Protein AF-A0AAE7A111-F1 (afdb_monomer_lite)

Radius of gyration: 19.48 Å; chains: 1; bounding box: 40×18×67 Å

Secondary structure (DSSP, 8-state):
--HHHHHHHH----HHHHHHGGGGTPPPPEEESPPPTTS---EEE--HHHHHHHHHHHHHS---------------

pLDDT: mean 85.91, std 13.89, range [50.88, 97.38]

Sequence (76 aa):
MSAAEVLAITGYKRVPTLYDLIQHGFPAPVCVGPRRANGSAGKAMWVRSEVMAFLEAKIAEPRPLARKRSVIEQPA

Foldseek 3Di:
DALVVLCVVVVPDDSVVQVVCVVVVRDFWDFDDDQDPVRHTHGTDDDPVRSVVVVVVVVPPDDPPPDPPPDPPDDD

Structure (mmCIF, N/CA/C/O backbone):
data_AF-A0AAE7A111-F1
#
_entry.id   AF-A0AAE7A111-F1
#
loop_
_atom_site.group_PDB
_atom_site.id
_atom_site.type_symbol
_atom_site.label_atom_id
_atom_site.label_alt_id
_atom_site.label_comp_id
_atom_site.label_asym_id
_atom_site.label_entity_id
_atom_site.label_seq_id
_atom_site.pdbx_PDB_ins_code
_atom_site.Cartn_x
_atom_site.Cartn_y
_atom_site.Cartn_z
_atom_site.occupancy
_atom_site.B_iso_or_equiv
_atom_site.auth_seq_id
_atom_site.auth_comp_id
_atom_site.auth_asym_id
_atom_site.auth_atom_id
_atom_site.pdbx_PDB_model_num
ATOM 1 N N . MET A 1 1 ? -2.340 4.525 -9.345 1.00 92.94 1 MET A N 1
ATOM 2 C CA . MET A 1 1 ? -2.417 5.726 -8.494 1.00 92.94 1 MET A CA 1
ATOM 3 C C . MET A 1 1 ? -1.055 6.036 -7.914 1.00 92.94 1 MET A C 1
ATOM 5 O O . MET A 1 1 ? -0.370 5.124 -7.469 1.00 92.94 1 MET A O 1
ATOM 9 N N . SER A 1 2 ? -0.653 7.297 -7.951 1.00 94.81 2 SER A N 1
ATOM 10 C CA . SER A 1 2 ? 0.553 7.797 -7.295 1.00 94.81 2 SER A CA 1
ATOM 11 C C . SER A 1 2 ? 0.386 7.840 -5.773 1.00 94.81 2 SER A C 1
ATOM 13 O O . SER A 1 2 ? -0.733 7.844 -5.261 1.00 94.81 2 SER A O 1
ATOM 15 N N . ALA A 1 3 ? 1.498 7.932 -5.040 1.00 94.31 3 ALA A N 1
ATOM 16 C CA . ALA A 1 3 ? 1.462 8.070 -3.584 1.00 94.31 3 ALA A CA 1
ATOM 17 C C . ALA A 1 3 ? 0.652 9.300 -3.126 1.00 94.31 3 ALA A C 1
ATOM 19 O O . ALA A 1 3 ? -0.073 9.218 -2.143 1.00 94.31 3 ALA A O 1
ATOM 20 N N . ALA A 1 4 ? 0.729 10.422 -3.852 1.00 94.94 4 ALA A N 1
ATOM 21 C CA . ALA A 1 4 ? -0.013 11.639 -3.519 1.00 94.94 4 ALA A CA 1
ATOM 22 C C . ALA A 1 4 ? -1.535 11.443 -3.619 1.00 94.94 4 ALA A C 1
ATOM 24 O O . ALA A 1 4 ? -2.270 11.876 -2.736 1.00 94.94 4 ALA A O 1
ATOM 25 N N . GLU A 1 5 ? -2.003 10.740 -4.655 1.00 96.12 5 GLU A N 1
ATOM 26 C CA . GLU A 1 5 ? -3.424 10.404 -4.814 1.00 96.12 5 GLU A CA 1
ATOM 27 C C . GLU A 1 5 ? -3.903 9.462 -3.708 1.00 96.12 5 GLU A C 1
ATOM 29 O O . GLU A 1 5 ? -4.982 9.660 -3.156 1.00 96.12 5 GLU A O 1
ATOM 34 N N . VAL A 1 6 ? -3.093 8.457 -3.356 1.00 96.50 6 VAL A N 1
ATOM 35 C CA . VAL A 1 6 ? -3.413 7.533 -2.260 1.00 96.50 6 VAL A CA 1
ATOM 36 C C . VAL A 1 6 ? -3.556 8.301 -0.947 1.00 96.50 6 VAL A C 1
ATOM 38 O O . VAL A 1 6 ? -4.573 8.152 -0.283 1.00 96.50 6 VAL A O 1
ATOM 41 N N . LEU A 1 7 ? -2.598 9.169 -0.606 1.00 96.56 7 LEU A N 1
ATOM 42 C CA . LEU A 1 7 ? -2.659 9.989 0.610 1.00 96.56 7 LEU A CA 1
ATOM 43 C C . LEU A 1 7 ? -3.901 10.888 0.648 1.00 96.56 7 LEU A C 1
ATOM 45 O O . LEU A 1 7 ? -4.545 10.997 1.691 1.00 96.56 7 LEU A O 1
ATOM 49 N N . ALA A 1 8 ? -4.254 11.502 -0.483 1.00 96.19 8 ALA A N 1
ATOM 50 C CA . ALA A 1 8 ? -5.441 12.346 -0.582 1.00 96.19 8 ALA A CA 1
ATOM 51 C C . ALA A 1 8 ? -6.738 11.556 -0.341 1.00 96.19 8 ALA A C 1
ATOM 53 O O . ALA A 1 8 ? -7.642 12.059 0.319 1.00 96.19 8 ALA A O 1
ATOM 54 N N . ILE A 1 9 ? -6.821 10.319 -0.841 1.00 94.88 9 ILE A N 1
ATOM 55 C CA . ILE A 1 9 ? -8.015 9.471 -0.713 1.00 94.88 9 ILE A CA 1
ATOM 56 C C . ILE A 1 9 ? -8.110 8.840 0.680 1.00 94.88 9 ILE A C 1
ATOM 58 O O . ILE A 1 9 ? -9.183 8.828 1.278 1.00 94.88 9 ILE A O 1
ATOM 62 N N . THR A 1 10 ? -7.007 8.312 1.212 1.00 92.88 10 THR A N 1
ATOM 63 C CA . THR A 1 10 ? -7.009 7.631 2.515 1.00 92.88 10 THR A CA 1
ATOM 64 C C . THR A 1 10 ? -6.975 8.606 3.695 1.00 92.88 10 THR A C 1
ATOM 66 O O . THR A 1 10 ? -7.218 8.202 4.829 1.00 92.88 10 THR A O 1
ATOM 69 N N . GLY A 1 11 ? -6.613 9.872 3.463 1.00 94.31 11 GLY A N 1
ATOM 70 C CA . GLY A 1 11 ? -6.448 10.895 4.500 1.00 94.31 11 GLY A CA 1
ATOM 71 C C . GLY A 1 11 ? -5.150 10.781 5.312 1.00 94.31 11 GLY A C 1
ATOM 72 O O . GLY A 1 11 ? -4.943 11.542 6.261 1.00 94.31 11 GLY A O 1
ATOM 73 N N . TYR A 1 12 ? -4.249 9.858 4.957 1.00 93.44 12 TYR A N 1
ATOM 74 C CA . TYR A 1 12 ? -2.935 9.761 5.596 1.00 93.44 12 TYR A CA 1
ATOM 75 C C . TYR A 1 12 ? -2.028 10.904 5.131 1.00 93.44 12 TYR A C 1
ATOM 77 O O . TYR A 1 12 ? -2.107 11.370 4.001 1.00 93.44 12 TYR A O 1
ATOM 85 N N . LYS A 1 13 ? -1.128 11.359 6.010 1.00 93.75 13 LYS A N 1
ATOM 86 C CA . LYS A 1 13 ? -0.287 12.541 5.740 1.00 93.75 13 LYS A CA 1
ATOM 87 C C . LYS A 1 13 ? 1.096 12.219 5.181 1.00 93.75 13 LYS A C 1
ATOM 89 O O . LYS A 1 13 ? 1.757 13.106 4.650 1.00 93.75 13 LYS A O 1
ATOM 94 N N . ARG A 1 14 ? 1.584 10.992 5.367 1.00 95.38 14 ARG A N 1
ATOM 95 C CA . ARG A 1 14 ? 2.978 10.628 5.093 1.00 95.38 14 ARG A CA 1
ATOM 96 C C . ARG A 1 14 ? 3.044 9.345 4.284 1.00 95.38 14 ARG A C 1
ATOM 98 O O . ARG A 1 14 ? 2.408 8.359 4.629 1.00 95.38 14 ARG A O 1
ATOM 105 N N . VAL A 1 15 ? 3.870 9.357 3.242 1.00 93.38 15 VAL A N 1
ATOM 106 C CA . VAL A 1 15 ? 4.096 8.188 2.384 1.00 93.38 15 VAL A CA 1
ATOM 107 C C . VAL A 1 15 ? 4.647 6.982 3.165 1.00 93.38 15 VAL A C 1
ATOM 109 O O . VAL A 1 15 ? 4.124 5.895 2.946 1.00 93.38 15 VAL A O 1
ATOM 112 N N . PRO A 1 16 ? 5.616 7.121 4.100 1.00 95.94 16 PRO A N 1
ATOM 113 C CA . PRO A 1 16 ? 6.071 5.995 4.926 1.00 95.94 16 PRO A CA 1
ATOM 114 C C . PRO A 1 16 ? 4.937 5.247 5.635 1.00 95.94 16 PRO A C 1
ATOM 116 O O . PRO A 1 16 ? 4.932 4.026 5.642 1.00 95.94 16 PRO A O 1
ATOM 119 N N . THR A 1 17 ? 3.910 5.965 6.102 1.00 95.25 17 THR A N 1
ATOM 120 C CA . THR A 1 17 ? 2.740 5.356 6.748 1.00 95.25 17 THR A CA 1
ATOM 121 C C . THR A 1 17 ? 2.011 4.379 5.827 1.00 95.25 17 THR A C 1
ATOM 123 O O . THR A 1 17 ? 1.522 3.360 6.294 1.00 95.25 17 THR A O 1
ATOM 126 N N . LEU A 1 18 ? 1.963 4.644 4.516 1.00 94.94 18 LEU A N 1
ATOM 127 C CA . LEU A 1 18 ? 1.363 3.712 3.555 1.00 94.94 18 LEU A CA 1
ATOM 128 C C . LEU A 1 18 ? 2.143 2.395 3.474 1.00 94.94 18 LEU A C 1
ATOM 130 O O . LEU A 1 18 ? 1.536 1.347 3.292 1.00 94.94 18 LEU A O 1
ATOM 134 N N . TYR A 1 19 ? 3.469 2.445 3.622 1.00 95.12 19 TYR A N 1
ATOM 135 C CA . TYR A 1 19 ? 4.312 1.251 3.635 1.00 95.12 19 TYR A CA 1
ATOM 136 C C . TYR A 1 19 ? 4.183 0.479 4.947 1.00 95.12 19 TYR A C 1
ATOM 138 O O . TYR A 1 19 ? 4.066 -0.744 4.916 1.00 95.12 19 TYR A O 1
ATOM 146 N N . ASP A 1 20 ? 4.128 1.177 6.082 1.00 95.75 20 ASP A N 1
ATOM 147 C CA . ASP A 1 20 ? 3.918 0.546 7.391 1.00 95.75 20 ASP A CA 1
ATOM 148 C C . ASP A 1 20 ? 2.570 -0.198 7.434 1.00 95.75 20 ASP A C 1
ATOM 150 O O . ASP A 1 20 ? 2.466 -1.310 7.952 1.00 95.75 20 ASP A O 1
ATOM 154 N N . LEU A 1 21 ? 1.539 0.371 6.799 1.00 94.50 21 LEU A N 1
ATOM 155 C CA . LEU A 1 21 ? 0.206 -0.226 6.709 1.00 94.50 21 LEU A CA 1
ATOM 156 C C . LEU A 1 21 ? 0.140 -1.506 5.870 1.00 94.50 21 LEU A C 1
ATOM 158 O O . LEU A 1 21 ? -0.845 -2.236 5.989 1.00 94.50 21 LEU A O 1
ATOM 162 N N . ILE A 1 22 ? 1.161 -1.828 5.067 1.00 95.00 22 ILE A N 1
ATOM 163 C CA . ILE A 1 22 ? 1.194 -3.086 4.301 1.00 95.00 22 ILE A CA 1
ATOM 164 C C . ILE A 1 22 ? 1.141 -4.285 5.255 1.00 95.00 22 ILE A C 1
ATOM 166 O O . ILE A 1 22 ? 0.434 -5.257 4.995 1.00 95.00 22 ILE A O 1
ATOM 170 N N . GLN A 1 23 ? 1.790 -4.185 6.420 1.00 94.31 23 GLN A N 1
ATOM 171 C CA . GLN A 1 23 ? 1.732 -5.218 7.463 1.00 94.31 23 GLN A CA 1
ATOM 172 C C . GLN A 1 23 ? 0.326 -5.382 8.064 1.00 94.31 23 GLN A C 1
ATOM 174 O O . GLN A 1 23 ? 0.003 -6.420 8.634 1.00 94.31 23 GLN A O 1
ATOM 179 N N . HIS A 1 24 ? -0.524 -4.367 7.909 1.00 91.81 24 HIS A N 1
ATOM 180 C CA . HIS A 1 24 ? -1.910 -4.341 8.367 1.00 91.81 24 HIS A CA 1
ATOM 181 C C . HIS A 1 24 ? -2.916 -4.617 7.235 1.00 91.81 24 HIS A C 1
ATOM 183 O O . HIS A 1 24 ? -4.107 -4.341 7.391 1.00 91.81 24 HIS A O 1
ATOM 189 N N . GLY A 1 25 ? -2.449 -5.154 6.102 1.00 93.00 25 GLY A N 1
ATOM 190 C CA . GLY A 1 25 ? -3.293 -5.554 4.974 1.00 93.00 25 GLY A CA 1
ATOM 191 C C . GLY A 1 25 ? -3.548 -4.459 3.937 1.00 93.00 25 GLY A C 1
ATOM 192 O O . GLY A 1 25 ? -4.394 -4.644 3.065 1.00 93.00 25 GLY A O 1
ATOM 193 N N . PHE A 1 26 ? -2.844 -3.325 4.003 1.00 96.00 26 PHE A N 1
ATOM 194 C CA . PHE A 1 26 ? -2.886 -2.330 2.929 1.00 96.00 26 PHE A CA 1
ATOM 195 C C . PHE A 1 26 ? -2.193 -2.868 1.663 1.00 96.00 26 PHE A C 1
ATOM 197 O O . PHE A 1 26 ? -1.151 -3.519 1.776 1.00 96.00 26 PHE A O 1
ATOM 204 N N . PRO A 1 27 ? -2.722 -2.605 0.453 1.00 96.44 27 PRO A N 1
ATOM 205 C CA . PRO A 1 27 ? -2.127 -3.110 -0.780 1.00 96.44 27 PRO A CA 1
ATOM 206 C C . PRO A 1 27 ? -0.696 -2.606 -0.992 1.00 96.44 27 P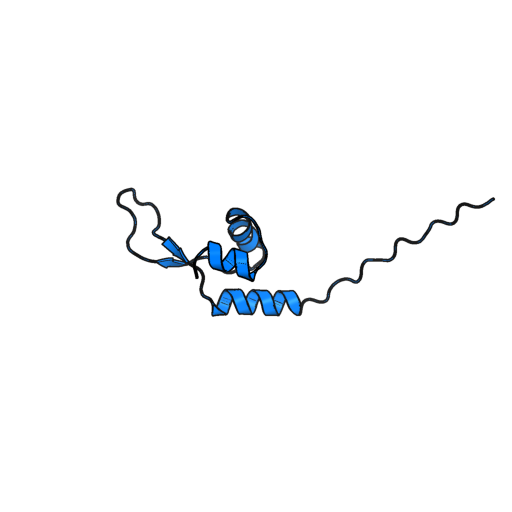RO A C 1
ATOM 208 O O . PRO A 1 27 ? -0.384 -1.421 -0.818 1.00 96.44 27 PRO A O 1
ATOM 211 N N . ALA A 1 28 ? 0.179 -3.518 -1.415 1.00 95.31 28 ALA A N 1
ATOM 212 C CA . ALA A 1 28 ? 1.554 -3.196 -1.764 1.00 95.31 28 ALA A CA 1
ATOM 213 C C . ALA A 1 28 ? 1.617 -2.447 -3.110 1.00 95.31 28 ALA A C 1
ATOM 215 O O . ALA A 1 28 ? 0.860 -2.759 -4.031 1.00 95.31 28 ALA A O 1
ATOM 216 N N . PRO A 1 29 ? 2.524 -1.468 -3.269 1.00 94.88 29 PRO A N 1
ATOM 217 C CA . PRO A 1 29 ? 2.681 -0.786 -4.543 1.00 94.88 29 PRO A CA 1
ATOM 218 C C . PRO A 1 29 ? 3.304 -1.693 -5.607 1.00 94.88 29 PRO A C 1
ATOM 220 O O . PRO A 1 29 ? 4.223 -2.468 -5.341 1.00 94.88 29 PRO A O 1
ATOM 223 N N . VAL A 1 30 ? 2.883 -1.492 -6.851 1.00 92.88 30 VAL A N 1
ATOM 224 C CA . VAL A 1 30 ? 3.519 -2.035 -8.048 1.00 92.88 30 VAL A CA 1
ATOM 225 C C . VAL A 1 30 ? 4.559 -1.061 -8.597 1.00 92.88 30 VAL 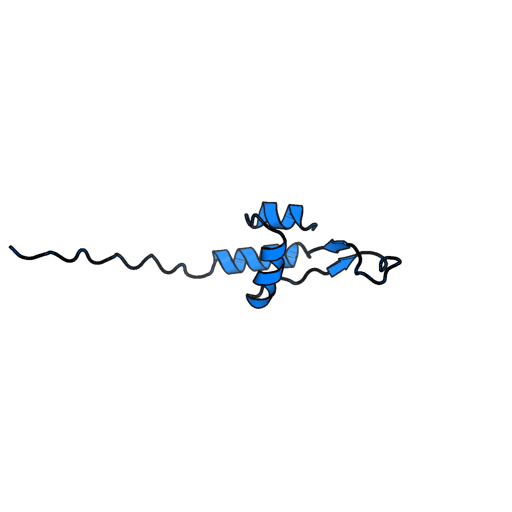A C 1
ATOM 227 O O . VAL A 1 30 ? 4.379 0.159 -8.605 1.00 92.88 30 VAL A O 1
ATOM 230 N N . CYS A 1 31 ? 5.669 -1.608 -9.083 1.00 91.75 31 CYS A N 1
ATOM 231 C CA . CYS A 1 31 ? 6.695 -0.835 -9.767 1.00 91.75 31 CYS A CA 1
ATOM 232 C C . CYS A 1 31 ? 6.303 -0.650 -11.236 1.00 91.75 31 CYS A C 1
ATOM 234 O O . CYS A 1 31 ? 6.217 -1.625 -11.980 1.00 91.75 31 CYS A O 1
ATOM 236 N N . VAL A 1 32 ? 6.106 0.596 -11.663 1.00 89.00 32 VAL A N 1
ATOM 237 C CA . VAL A 1 32 ? 5.802 0.933 -13.058 1.00 89.00 32 VAL A CA 1
ATOM 238 C C . VAL A 1 32 ? 7.016 1.576 -13.721 1.00 89.00 32 VAL A C 1
ATOM 240 O O . VAL A 1 32 ? 7.604 2.535 -13.206 1.00 89.00 32 VAL A O 1
ATOM 243 N N . GLY A 1 33 ? 7.348 1.059 -14.904 1.00 84.62 33 GLY A N 1
ATOM 244 C CA . GLY A 1 33 ? 8.460 1.517 -15.730 1.00 84.62 33 GLY A CA 1
ATOM 245 C C . GLY A 1 33 ? 9.764 0.751 -15.489 1.00 84.62 33 GLY A C 1
ATOM 246 O O . GLY A 1 33 ? 9.843 -0.099 -14.597 1.00 84.62 33 GLY A O 1
ATOM 247 N N . PRO A 1 34 ? 10.793 1.035 -16.305 1.00 84.88 34 PRO A N 1
ATOM 248 C CA . PRO A 1 34 ? 12.081 0.374 -16.193 1.00 84.88 34 PRO A CA 1
ATOM 249 C C . PRO A 1 34 ? 12.750 0.700 -14.856 1.00 84.88 34 PRO A C 1
ATOM 251 O O . PRO A 1 34 ? 12.539 1.759 -14.254 1.00 84.88 34 PRO A O 1
ATOM 254 N N . ARG A 1 35 ? 13.600 -0.223 -14.407 1.00 82.25 35 ARG A N 1
ATOM 255 C CA . ARG A 1 35 ? 14.492 0.001 -13.270 1.00 82.25 35 ARG A CA 1
ATOM 256 C C . ARG A 1 35 ? 15.420 1.180 -13.587 1.00 82.25 35 ARG A C 1
ATOM 258 O O . ARG A 1 35 ? 15.846 1.350 -14.730 1.00 82.25 35 ARG A O 1
ATOM 265 N N . ARG A 1 36 ? 15.717 2.018 -12.593 1.00 79.81 36 ARG A N 1
ATOM 266 C CA . ARG A 1 36 ? 16.626 3.159 -12.785 1.00 79.81 36 ARG A CA 1
ATOM 267 C C . ARG A 1 36 ? 18.053 2.661 -13.045 1.00 79.81 36 ARG A C 1
ATOM 269 O O . ARG A 1 36 ? 18.401 1.551 -12.651 1.00 79.81 36 ARG A O 1
ATOM 276 N N . ALA A 1 37 ? 18.898 3.508 -13.638 1.00 82.88 37 ALA A N 1
ATOM 277 C CA . ALA A 1 37 ? 20.294 3.176 -13.954 1.00 82.88 37 ALA A CA 1
ATOM 278 C C . ALA A 1 37 ? 21.123 2.725 -12.731 1.00 82.88 37 ALA A C 1
ATOM 280 O O . ALA A 1 37 ? 22.070 1.965 -12.871 1.00 82.88 37 ALA A O 1
ATOM 281 N N . ASN A 1 38 ? 20.736 3.145 -11.524 1.00 82.94 38 ASN A N 1
ATOM 282 C CA . ASN A 1 38 ? 21.356 2.743 -10.258 1.00 82.94 38 ASN A CA 1
ATOM 283 C C . ASN A 1 38 ? 20.755 1.457 -9.646 1.00 82.94 38 ASN A C 1
ATOM 285 O O . ASN A 1 38 ? 20.949 1.194 -8.464 1.00 82.94 38 ASN A O 1
ATOM 289 N N . GLY A 1 39 ? 19.948 0.700 -10.394 1.00 77.69 39 GLY A N 1
ATOM 290 C CA . GLY A 1 39 ? 19.315 -0.531 -9.916 1.00 77.69 39 GLY A CA 1
ATOM 291 C C . GLY A 1 39 ? 18.101 -0.329 -8.999 1.00 77.69 39 GLY A C 1
ATOM 292 O O . GLY A 1 39 ? 17.424 -1.303 -8.669 1.00 77.69 39 GLY A O 1
ATOM 293 N N . SER A 1 40 ? 17.773 0.910 -8.615 1.00 74.56 40 SER A N 1
ATOM 294 C CA . SER A 1 40 ? 16.590 1.190 -7.792 1.00 74.56 40 SER A CA 1
ATOM 295 C C . SER A 1 40 ? 15.288 1.002 -8.573 1.00 74.56 40 SER A C 1
ATOM 297 O O . SER A 1 40 ? 15.235 1.182 -9.796 1.00 74.56 40 SER A O 1
ATOM 299 N N . ALA A 1 41 ? 14.228 0.619 -7.854 1.00 77.12 41 ALA A N 1
ATOM 300 C CA . ALA A 1 41 ? 12.901 0.438 -8.427 1.00 77.12 41 ALA A CA 1
ATOM 301 C C . ALA A 1 41 ? 12.418 1.707 -9.156 1.00 77.12 41 ALA A C 1
ATOM 303 O O . ALA A 1 41 ? 12.806 2.836 -8.836 1.00 77.12 41 ALA A O 1
ATOM 304 N N . GLY A 1 42 ? 11.576 1.496 -10.167 1.00 81.88 42 GLY A N 1
ATOM 305 C CA . GLY A 1 42 ? 10.886 2.545 -10.910 1.00 81.88 42 GLY A CA 1
ATOM 306 C C . GLY A 1 42 ? 9.868 3.306 -10.051 1.00 81.88 42 GLY A C 1
ATOM 307 O O . GLY A 1 42 ? 10.014 3.450 -8.837 1.00 81.88 42 GLY A O 1
ATOM 308 N N . LYS A 1 43 ? 8.823 3.852 -10.674 1.00 87.62 43 LYS A N 1
ATOM 309 C CA . LYS A 1 43 ? 7.805 4.608 -9.928 1.00 87.62 43 LYS A CA 1
ATOM 310 C C . LYS A 1 43 ? 6.873 3.636 -9.200 1.00 87.62 43 LYS A C 1
ATOM 312 O O . LYS A 1 43 ? 6.253 2.796 -9.844 1.00 87.62 43 LYS A O 1
ATOM 317 N N . ALA A 1 44 ? 6.763 3.768 -7.879 1.00 91.31 44 ALA A N 1
ATOM 318 C CA . ALA A 1 44 ? 5.788 3.029 -7.081 1.00 91.31 44 ALA A CA 1
ATOM 319 C C . ALA A 1 44 ? 4.376 3.585 -7.315 1.00 91.31 44 ALA A C 1
ATOM 321 O O . ALA A 1 44 ? 4.142 4.789 -7.173 1.00 91.31 44 ALA A O 1
ATOM 322 N N . MET A 1 45 ? 3.451 2.703 -7.681 1.00 94.81 45 MET A N 1
ATOM 323 C CA . MET A 1 45 ? 2.054 3.018 -7.962 1.00 94.81 45 MET A CA 1
ATOM 324 C C . MET A 1 45 ? 1.146 2.003 -7.270 1.00 94.81 45 MET A C 1
ATOM 326 O O . MET A 1 45 ? 1.498 0.841 -7.155 1.00 94.81 45 MET A O 1
ATOM 330 N N . TRP A 1 46 ? -0.049 2.414 -6.865 1.00 96.50 46 TRP A N 1
ATOM 331 C CA . TRP A 1 46 ? -1.064 1.529 -6.292 1.00 96.50 46 TRP A CA 1
ATOM 332 C C . TRP A 1 46 ? -2.181 1.246 -7.287 1.00 96.50 46 TRP A C 1
ATOM 334 O O . TRP A 1 46 ? -2.563 2.126 -8.075 1.00 96.50 46 TRP A O 1
ATOM 344 N N . VAL A 1 47 ? -2.724 0.033 -7.237 1.00 96.56 47 VAL A N 1
ATOM 345 C CA . VAL A 1 47 ? -3.911 -0.343 -8.004 1.00 96.56 47 VAL A CA 1
ATOM 346 C C . VAL A 1 47 ? -5.134 0.296 -7.349 1.00 96.56 47 VAL A C 1
ATOM 348 O O . VAL A 1 47 ? -5.363 0.158 -6.150 1.00 96.56 47 VAL A O 1
ATOM 351 N N . ARG A 1 48 ? -5.929 1.032 -8.134 1.00 96.06 48 ARG A N 1
ATOM 352 C CA . ARG A 1 48 ? -7.066 1.799 -7.603 1.00 96.06 48 ARG A CA 1
ATOM 353 C C . ARG A 1 48 ? -8.118 0.908 -6.947 1.00 96.06 48 ARG A C 1
ATOM 355 O O . ARG A 1 48 ? -8.589 1.244 -5.869 1.00 96.06 48 ARG A O 1
ATOM 362 N N . SER A 1 49 ? -8.478 -0.202 -7.589 1.00 96.94 49 SER A N 1
ATOM 363 C CA . SER A 1 49 ? -9.486 -1.135 -7.074 1.00 96.94 49 SER A CA 1
ATOM 364 C C . SER A 1 49 ? -9.096 -1.714 -5.716 1.00 96.94 49 SER A C 1
ATOM 3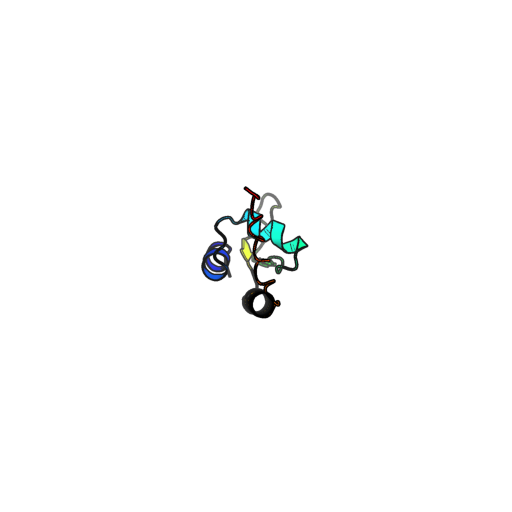66 O O . SER A 1 49 ? -9.935 -1.777 -4.828 1.00 96.94 49 SER A O 1
ATOM 368 N N . GLU A 1 50 ? -7.824 -2.060 -5.520 1.00 97.38 50 GLU A N 1
ATOM 369 C CA . GLU A 1 50 ? -7.329 -2.618 -4.256 1.00 97.38 50 GLU A CA 1
ATOM 370 C C . GLU A 1 50 ? -7.370 -1.594 -3.117 1.00 97.38 50 GLU A C 1
ATOM 372 O O . GLU A 1 50 ? -7.803 -1.911 -2.011 1.00 97.38 50 GLU A O 1
ATOM 377 N N . VAL A 1 51 ? -6.964 -0.347 -3.386 1.00 96.62 51 VAL A N 1
ATOM 378 C CA . VAL A 1 51 ? -7.009 0.731 -2.381 1.00 96.62 51 VAL A CA 1
ATOM 379 C C . VAL A 1 51 ? -8.449 1.025 -1.963 1.00 96.62 51 VAL A C 1
ATOM 381 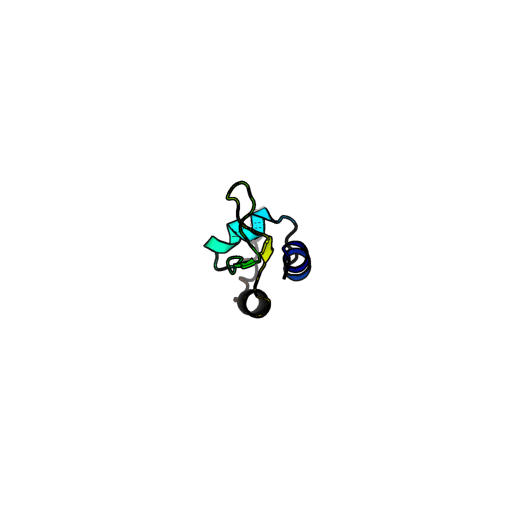O O . VAL A 1 51 ? -8.717 1.194 -0.775 1.00 96.62 51 VAL A O 1
ATOM 384 N N . MET A 1 52 ? -9.382 1.063 -2.917 1.00 97.19 52 MET A N 1
ATOM 385 C CA . MET A 1 52 ? -10.799 1.290 -2.617 1.00 97.19 52 MET A CA 1
ATOM 386 C C . MET A 1 52 ? -11.400 0.119 -1.831 1.00 97.19 52 MET A C 1
ATOM 388 O O . MET A 1 52 ? -12.048 0.358 -0.818 1.00 97.19 52 MET A O 1
ATOM 392 N N . ALA A 1 53 ? -11.109 -1.126 -2.219 1.00 96.50 53 ALA A N 1
ATOM 393 C CA . ALA A 1 53 ? -11.569 -2.312 -1.496 1.00 96.50 53 ALA A CA 1
ATOM 394 C C . ALA A 1 53 ? -11.054 -2.345 -0.046 1.00 96.50 53 ALA A C 1
ATOM 396 O O . ALA A 1 53 ? -11.802 -2.667 0.876 1.00 96.50 53 ALA A O 1
ATOM 397 N N . PHE A 1 54 ? -9.795 -1.950 0.180 1.00 94.50 54 PHE A N 1
ATOM 3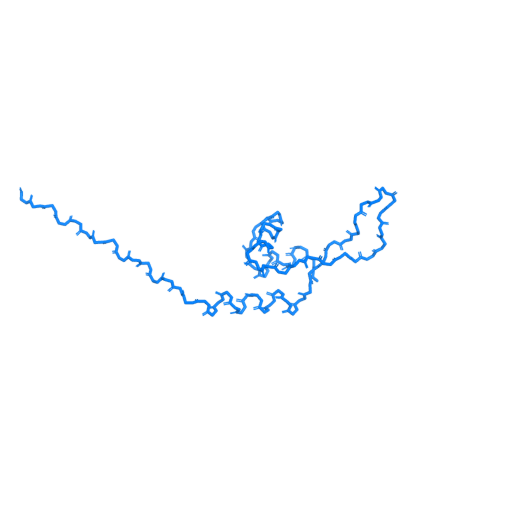98 C CA . PHE A 1 54 ? -9.252 -1.805 1.532 1.00 94.50 54 PHE A CA 1
ATOM 399 C C . PHE A 1 54 ? -10.027 -0.765 2.354 1.00 94.50 54 PHE A C 1
ATOM 401 O O . PHE A 1 54 ? -10.344 -1.007 3.518 1.00 94.50 54 PHE A O 1
ATOM 408 N N . LEU A 1 55 ? -10.345 0.391 1.764 1.00 93.56 55 LEU A N 1
ATOM 409 C CA . LEU A 1 55 ? -11.104 1.439 2.450 1.00 93.56 55 LEU A CA 1
ATOM 410 C C . LEU A 1 55 ? -12.533 1.000 2.765 1.00 93.56 55 LEU A C 1
ATOM 412 O O . LEU A 1 55 ? -12.999 1.232 3.876 1.00 93.56 55 LEU A O 1
ATOM 416 N N . GLU A 1 56 ? -13.207 0.338 1.829 1.00 94.56 56 GLU A N 1
ATOM 417 C CA . GLU A 1 56 ? -14.540 -0.231 2.043 1.00 94.56 56 GLU A CA 1
ATOM 418 C C . GLU A 1 56 ? -14.533 -1.236 3.199 1.00 94.56 56 GLU A C 1
ATOM 420 O O . GLU A 1 56 ? -15.361 -1.134 4.106 1.00 94.56 56 GLU A O 1
ATOM 425 N N . ALA A 1 57 ? -13.544 -2.135 3.231 1.00 93.38 57 ALA A N 1
ATOM 426 C CA . ALA A 1 57 ? -13.363 -3.074 4.333 1.00 93.38 57 ALA A CA 1
ATOM 427 C C . ALA A 1 57 ? -13.140 -2.345 5.669 1.00 93.38 57 ALA A C 1
ATOM 429 O O . ALA A 1 57 ? -13.808 -2.647 6.657 1.00 93.38 57 ALA A O 1
ATOM 430 N N . LYS A 1 58 ? -12.271 -1.326 5.696 1.00 90.31 58 LYS A N 1
ATOM 431 C CA . LYS A 1 58 ? -12.006 -0.522 6.901 1.00 90.31 58 LYS A CA 1
ATOM 432 C C . LYS A 1 58 ? -13.213 0.273 7.386 1.00 90.31 58 LYS A C 1
ATOM 434 O O . LYS A 1 58 ? -13.364 0.476 8.587 1.00 90.31 58 LYS A O 1
ATOM 439 N N . ILE A 1 59 ? -14.067 0.733 6.478 1.00 90.62 59 ILE A N 1
ATOM 440 C CA . ILE A 1 59 ? -15.308 1.434 6.821 1.00 90.62 59 ILE A CA 1
ATOM 441 C C . ILE A 1 59 ? -16.344 0.455 7.389 1.00 90.62 59 ILE A C 1
ATOM 443 O O . ILE A 1 59 ? -17.084 0.825 8.304 1.00 90.62 59 ILE A O 1
ATOM 447 N N . ALA A 1 60 ? -16.389 -0.771 6.861 1.00 91.19 60 ALA A N 1
ATOM 448 C CA . ALA A 1 60 ? -17.291 -1.827 7.309 1.00 91.19 60 ALA A C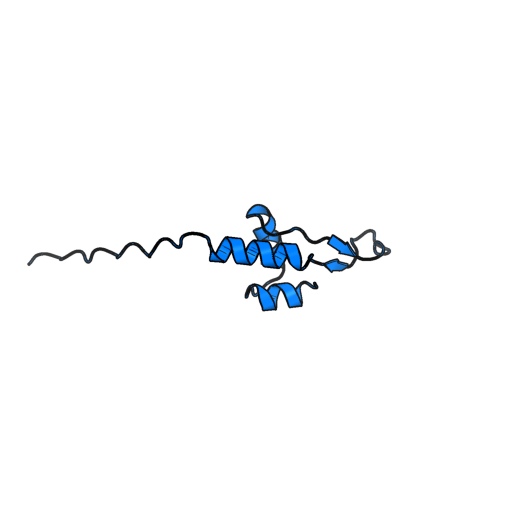A 1
ATOM 449 C C . ALA A 1 60 ? -16.879 -2.458 8.652 1.00 91.19 60 ALA A C 1
ATOM 451 O O . ALA A 1 60 ? -17.722 -3.056 9.322 1.00 91.19 60 ALA A O 1
ATOM 452 N N . GLU A 1 61 ? -15.610 -2.331 9.059 1.00 87.50 61 GLU A N 1
ATOM 453 C CA . GLU A 1 61 ? -15.133 -2.842 10.345 1.00 87.50 61 GLU A CA 1
ATOM 454 C C . GLU A 1 61 ? -15.974 -2.273 11.510 1.00 87.50 61 GLU A C 1
ATOM 456 O O . GLU A 1 61 ? -16.165 -1.053 11.617 1.00 87.50 61 GLU A O 1
ATOM 461 N N . PRO A 1 62 ? -16.488 -3.134 12.412 1.00 82.69 62 PRO A N 1
ATOM 462 C CA . PRO A 1 62 ? -17.282 -2.688 13.545 1.00 82.69 62 PRO A CA 1
ATOM 463 C C . PRO A 1 62 ? -16.420 -1.803 14.441 1.00 82.69 62 PRO A C 1
ATOM 465 O O . PRO A 1 62 ? -15.477 -2.257 15.090 1.00 82.69 62 PRO A O 1
ATOM 468 N N . ARG A 1 63 ? -16.747 -0.509 14.480 1.00 78.94 63 ARG A N 1
ATOM 469 C CA . ARG A 1 63 ? -16.063 0.448 15.347 1.00 78.94 63 ARG A CA 1
ATOM 470 C C . ARG A 1 63 ? -16.388 0.099 16.798 1.00 78.94 63 ARG A C 1
ATOM 472 O O . ARG A 1 63 ? -17.565 0.164 17.162 1.00 78.94 63 ARG A O 1
ATOM 479 N N . PRO A 1 64 ? -15.399 -0.230 17.650 1.00 70.62 64 PRO A N 1
ATOM 480 C CA . PRO A 1 64 ? -15.660 -0.317 19.074 1.00 70.62 64 PRO A CA 1
ATOM 481 C C . PRO A 1 64 ? -16.097 1.075 19.533 1.00 70.62 64 PRO A C 1
ATOM 483 O O . PRO A 1 64 ? -15.301 2.015 19.562 1.00 70.62 64 PRO A O 1
ATOM 486 N N . LEU A 1 65 ? -17.391 1.229 19.830 1.00 63.56 65 LEU A N 1
ATOM 487 C CA . LEU A 1 65 ? -17.914 2.431 20.467 1.00 63.56 65 LEU A CA 1
ATOM 488 C C . LEU A 1 65 ? -17.100 2.622 21.744 1.00 63.56 65 LEU A C 1
ATOM 490 O O . LEU A 1 65 ? -17.049 1.720 22.582 1.00 63.56 65 LEU A O 1
ATOM 494 N N . ALA A 1 66 ? -16.402 3.754 21.839 1.00 60.22 66 ALA A N 1
ATOM 495 C CA . ALA A 1 66 ? -15.514 4.067 22.946 1.00 60.22 66 ALA A CA 1
ATOM 496 C C . ALA A 1 66 ? -16.178 3.681 24.275 1.00 60.22 66 ALA A C 1
ATOM 498 O O . ALA A 1 66 ? -17.261 4.167 24.606 1.00 60.22 66 ALA A O 1
ATOM 499 N N . ARG A 1 67 ? -15.543 2.764 25.014 1.00 58.31 67 ARG A N 1
ATOM 500 C CA . ARG A 1 67 ? -15.988 2.330 26.339 1.00 58.31 67 ARG A CA 1
ATOM 501 C C . ARG A 1 67 ? -16.149 3.600 27.180 1.00 58.31 67 ARG A C 1
ATOM 503 O O . ARG A 1 67 ? -15.152 4.271 27.448 1.00 58.31 67 ARG A O 1
ATOM 510 N N . LYS A 1 68 ? -17.390 3.977 27.526 1.00 54.69 68 LYS A N 1
ATOM 511 C CA . LYS A 1 68 ? -17.670 5.109 28.424 1.00 54.69 68 LYS A CA 1
ATOM 512 C C . LYS A 1 68 ? -16.765 4.939 29.645 1.00 54.69 68 LYS A C 1
ATOM 514 O O . LYS A 1 68 ? -16.876 3.933 30.341 1.00 54.69 68 LYS A O 1
ATOM 519 N N . ARG A 1 69 ? -15.845 5.885 29.873 1.00 57.59 69 ARG A N 1
ATOM 520 C CA . ARG A 1 69 ? -15.140 6.005 31.154 1.00 57.59 69 ARG A CA 1
ATOM 521 C C . ARG A 1 69 ? -16.230 6.110 32.217 1.00 57.59 69 ARG A C 1
ATOM 523 O O . ARG A 1 69 ? -16.973 7.087 32.221 1.00 57.59 69 ARG A O 1
ATOM 530 N N . SER A 1 70 ? -16.373 5.085 33.049 1.00 55.00 70 SER A N 1
ATOM 531 C CA . SER A 1 70 ? -17.181 5.171 34.257 1.00 55.00 70 SER A CA 1
ATOM 532 C C . SER A 1 70 ? -16.602 6.302 35.099 1.00 55.00 70 SER A C 1
ATOM 534 O O . SER A 1 70 ? -15.440 6.239 35.502 1.00 55.00 70 SER A O 1
ATOM 536 N N . VAL A 1 71 ? -17.391 7.357 35.287 1.00 50.88 71 VAL A N 1
ATOM 537 C CA . VAL A 1 71 ? -17.148 8.381 36.301 1.00 50.88 71 VAL A CA 1
ATOM 538 C C . VAL A 1 71 ? -17.041 7.636 37.627 1.00 50.88 71 VAL A C 1
ATOM 540 O O . VAL A 1 71 ? -17.981 6.958 38.030 1.00 50.88 71 VAL A O 1
ATOM 543 N N . ILE A 1 72 ? -15.865 7.677 38.245 1.00 55.59 72 ILE A N 1
ATOM 544 C CA . ILE A 1 72 ? -15.691 7.217 39.618 1.00 55.59 72 ILE A CA 1
ATOM 545 C C . ILE A 1 72 ? -16.345 8.305 40.471 1.00 55.59 72 ILE A C 1
ATOM 547 O O . ILE A 1 72 ? -15.795 9.398 40.591 1.00 55.59 72 ILE A O 1
ATOM 551 N N . GLU A 1 73 ? -17.547 8.040 40.983 1.00 55.94 73 GLU A N 1
ATOM 552 C CA . GLU A 1 73 ? -18.109 8.810 42.091 1.00 55.94 73 GLU A CA 1
ATOM 553 C C . GLU A 1 73 ? -17.152 8.669 43.279 1.00 55.94 73 GLU A C 1
ATOM 555 O O . GLU A 1 73 ? -16.902 7.569 43.772 1.00 55.94 73 GLU A O 1
ATOM 560 N N . GLN A 1 74 ? -16.558 9.785 43.693 1.00 55.97 74 GLN A N 1
ATOM 561 C CA . GLN A 1 74 ? -15.771 9.875 44.915 1.00 55.97 74 GLN A CA 1
ATOM 562 C C . GLN A 1 74 ? -16.761 10.101 46.071 1.00 55.97 74 GLN A C 1
ATOM 564 O O . GLN A 1 74 ? -17.505 11.082 46.017 1.00 55.97 74 GLN A O 1
ATOM 569 N N . PRO A 1 75 ? -16.841 9.207 47.074 1.00 59.91 75 PRO A N 1
ATOM 570 C CA . PRO A 1 75 ? -17.758 9.393 48.190 1.00 59.91 75 PRO A CA 1
ATOM 571 C C . PRO A 1 75 ? -17.247 10.468 49.164 1.00 59.91 75 PRO A C 1
ATOM 573 O O . PRO A 1 75 ? -16.055 10.496 49.461 1.00 59.91 75 PRO A O 1
ATOM 576 N N . ALA A 1 76 ? -18.213 11.297 49.590 1.00 55.34 76 ALA A N 1
ATOM 577 C CA . ALA A 1 76 ? -18.344 12.188 50.759 1.00 55.34 76 ALA A CA 1
ATOM 578 C C . ALA A 1 76 ? -17.087 12.775 51.426 1.00 55.34 76 ALA A C 1
ATOM 580 O O . ALA A 1 76 ? -16.331 12.017 52.073 1.00 55.34 76 ALA A O 1
#

Organism: NCBI:txid198618